Protein AF-A0A973DX55-F1 (afdb_monomer_lite)

Structure (mmCIF, N/CA/C/O backbone):
data_AF-A0A973DX55-F1
#
_entry.id   AF-A0A973DX55-F1
#
loop_
_atom_site.group_PDB
_atom_site.id
_atom_site.type_symbol
_atom_site.label_atom_id
_atom_site.label_alt_id
_atom_site.label_comp_id
_atom_site.label_asym_id
_atom_site.label_entity_id
_atom_site.label_seq_id
_atom_site.pdbx_PDB_ins_code
_atom_site.Cartn_x
_atom_site.Cartn_y
_atom_site.Cartn_z
_atom_site.occupancy
_atom_site.B_iso_or_equiv
_atom_site.auth_seq_id
_atom_site.auth_comp_id
_atom_site.auth_asym_id
_atom_site.auth_atom_id
_atom_site.pdbx_PDB_model_num
ATOM 1 N N . MET A 1 1 ? 63.164 -39.024 -24.853 1.00 42.34 1 MET A N 1
ATOM 2 C CA . MET A 1 1 ? 62.524 -37.814 -25.406 1.00 42.34 1 MET A CA 1
ATOM 3 C C . MET A 1 1 ? 61.512 -37.293 -24.393 1.00 42.34 1 MET A C 1
ATOM 5 O O . MET A 1 1 ? 60.558 -38.001 -24.117 1.00 42.34 1 MET A O 1
ATOM 9 N N . GLY A 1 2 ? 61.795 -36.122 -23.809 1.00 41.47 2 GLY A N 1
ATOM 10 C CA . GLY A 1 2 ? 60.843 -35.140 -23.257 1.00 41.47 2 GLY A CA 1
ATOM 11 C C . GLY A 1 2 ? 59.758 -35.567 -22.261 1.00 41.47 2 GLY A C 1
ATOM 12 O O . GLY A 1 2 ? 58.648 -35.889 -22.659 1.00 41.47 2 GLY A O 1
ATOM 13 N N . VAL A 1 3 ? 60.065 -35.415 -20.971 1.00 46.50 3 VAL A N 1
ATOM 14 C CA . VAL A 1 3 ? 59.137 -35.129 -19.853 1.00 46.50 3 VAL A CA 1
ATOM 15 C C . VAL A 1 3 ? 58.574 -33.690 -19.998 1.00 46.50 3 VAL A C 1
ATOM 17 O O . VAL A 1 3 ? 59.225 -32.868 -20.634 1.00 46.50 3 VAL A O 1
ATOM 20 N N . LEU A 1 4 ? 57.375 -33.305 -19.541 1.00 45.19 4 LEU A N 1
ATOM 21 C CA . LEU A 1 4 ? 57.056 -32.895 -18.161 1.00 45.19 4 LE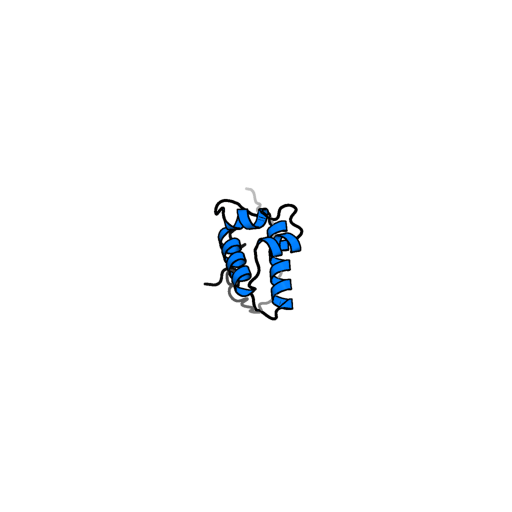U A CA 1
ATOM 22 C C . LEU A 1 4 ? 55.563 -32.487 -18.074 1.00 45.19 4 LEU A C 1
ATOM 24 O O . LEU A 1 4 ? 55.157 -31.517 -18.709 1.00 45.19 4 LEU A O 1
ATOM 28 N N . PHE A 1 5 ? 54.780 -33.149 -17.219 1.00 40.62 5 PHE A N 1
ATOM 29 C CA . PHE A 1 5 ? 53.662 -32.521 -16.504 1.00 40.62 5 PHE A CA 1
ATOM 30 C C . PHE A 1 5 ? 54.107 -32.410 -15.041 1.00 40.62 5 PHE A C 1
ATOM 32 O O . PHE A 1 5 ? 54.196 -33.413 -14.338 1.00 40.62 5 PHE A O 1
ATOM 39 N N . SER A 1 6 ? 54.436 -31.196 -14.607 1.00 45.34 6 SER A N 1
ATOM 40 C CA . SER A 1 6 ? 54.583 -30.830 -13.191 1.00 45.34 6 SER A CA 1
ATOM 41 C C . SER A 1 6 ? 53.290 -30.110 -12.782 1.00 45.34 6 SER A C 1
ATOM 43 O O . SER A 1 6 ? 52.737 -29.374 -13.590 1.00 45.34 6 SER A O 1
ATOM 45 N N . ALA A 1 7 ? 52.726 -30.256 -11.585 1.00 43.22 7 ALA A N 1
ATOM 46 C CA . ALA A 1 7 ? 53.323 -30.610 -10.302 1.00 43.22 7 ALA A CA 1
ATOM 47 C C . ALA A 1 7 ? 52.225 -31.231 -9.388 1.00 43.22 7 ALA A C 1
ATOM 49 O O . ALA A 1 7 ? 51.060 -30.857 -9.492 1.00 43.22 7 ALA A O 1
ATOM 50 N N . VAL A 1 8 ? 52.486 -32.330 -8.664 1.00 41.16 8 VAL A N 1
ATOM 51 C CA . VAL A 1 8 ? 53.070 -32.409 -7.296 1.00 41.16 8 VAL A CA 1
ATOM 52 C C . VAL A 1 8 ? 52.083 -31.895 -6.220 1.00 41.16 8 VAL A C 1
ATOM 54 O O . VAL A 1 8 ? 51.859 -30.704 -6.075 1.00 41.16 8 VAL A O 1
ATOM 57 N N . THR A 1 9 ? 51.172 -32.743 -5.731 1.00 50.66 9 THR A N 1
ATOM 58 C CA . THR A 1 9 ? 51.231 -33.677 -4.577 1.00 50.66 9 THR A CA 1
ATOM 59 C C . THR A 1 9 ? 51.063 -33.057 -3.183 1.00 50.66 9 THR A C 1
ATOM 61 O O . THR A 1 9 ? 51.944 -32.366 -2.694 1.00 50.66 9 THR A O 1
ATOM 64 N N . THR A 1 10 ? 50.012 -33.552 -2.514 1.00 42.72 10 THR A N 1
ATOM 65 C CA . THR A 1 10 ? 50.000 -34.123 -1.152 1.00 42.72 10 THR A CA 1
ATOM 66 C C . THR A 1 10 ? 50.121 -33.185 0.055 1.00 42.72 10 THR A C 1
ATOM 68 O O . THR A 1 10 ? 51.112 -32.495 0.240 1.00 42.72 10 THR A O 1
ATOM 71 N N . SER A 1 11 ? 49.174 -33.299 0.992 1.00 37.00 11 SER A N 1
ATOM 72 C CA . SER A 1 11 ? 49.468 -34.032 2.231 1.00 37.00 11 SER A CA 1
ATOM 73 C C . SER A 1 11 ? 48.201 -34.323 3.049 1.00 37.00 11 SER A C 1
ATOM 75 O O . SER A 1 11 ? 47.533 -33.429 3.553 1.00 37.00 11 SER A O 1
ATOM 77 N N . LYS A 1 12 ? 47.896 -35.624 3.128 1.00 46.72 12 LYS A N 1
ATOM 78 C CA . LYS A 1 12 ? 47.301 -36.400 4.232 1.00 46.72 12 LYS A CA 1
ATOM 79 C C . LYS A 1 12 ? 46.581 -35.663 5.380 1.00 46.72 12 LYS A C 1
ATOM 81 O O . LYS A 1 12 ? 47.222 -35.000 6.185 1.00 46.72 12 LYS A O 1
ATOM 86 N N . GLY A 1 13 ? 45.355 -36.124 5.665 1.00 36.31 13 GLY A N 1
ATOM 87 C CA . GLY A 1 13 ? 45.055 -36.584 7.030 1.00 36.31 13 GLY A CA 1
ATOM 88 C C . GLY A 1 13 ? 43.606 -36.509 7.530 1.00 36.31 13 GLY A C 1
ATOM 89 O O . GLY A 1 13 ? 43.248 -35.557 8.203 1.00 36.31 13 GLY A O 1
ATOM 90 N N . ARG A 1 14 ? 42.904 -37.643 7.371 1.00 39.50 14 ARG A N 1
ATOM 91 C CA . ARG A 1 14 ? 41.783 -38.210 8.162 1.00 39.50 14 ARG A CA 1
ATOM 92 C C . ARG A 1 14 ? 40.316 -37.879 7.797 1.00 39.50 14 ARG A C 1
ATOM 94 O O . ARG A 1 14 ? 39.973 -36.721 7.594 1.00 39.50 14 ARG A O 1
ATOM 101 N N . PRO A 1 15 ? 39.448 -38.920 7.756 1.00 50.47 15 PRO A N 1
ATOM 102 C CA . PRO A 1 15 ? 38.040 -38.817 7.401 1.00 50.47 15 PRO A CA 1
ATOM 103 C C . PRO A 1 15 ? 37.184 -38.564 8.647 1.00 50.47 15 PRO A C 1
ATOM 105 O O . PRO A 1 15 ? 37.313 -39.258 9.654 1.00 50.47 15 PRO A O 1
ATOM 108 N N . VAL A 1 16 ? 36.257 -37.620 8.558 1.00 45.09 16 VAL A N 1
ATOM 109 C CA . VAL A 1 16 ? 35.073 -37.609 9.418 1.00 45.09 16 VAL A CA 1
ATOM 110 C C . VAL A 1 16 ? 33.898 -37.273 8.526 1.00 45.09 16 VAL A C 1
ATOM 112 O O . VAL A 1 16 ? 33.853 -36.218 7.898 1.00 45.09 16 VAL A O 1
ATOM 115 N N . MET A 1 17 ? 32.996 -38.244 8.420 1.00 45.72 17 MET A N 1
ATOM 116 C CA . MET A 1 17 ? 31.680 -38.089 7.831 1.00 45.72 17 MET A CA 1
ATOM 117 C C . MET A 1 17 ? 31.012 -36.879 8.477 1.00 45.72 17 MET A C 1
ATOM 119 O O . MET A 1 17 ? 30.567 -36.956 9.614 1.00 45.72 17 MET A O 1
ATOM 123 N N . ASN A 1 18 ? 30.908 -35.787 7.735 1.00 38.75 18 ASN A N 1
ATOM 124 C CA . ASN A 1 18 ? 29.746 -34.934 7.852 1.00 38.75 18 ASN A CA 1
ATOM 125 C C . ASN A 1 18 ? 29.113 -34.921 6.472 1.00 38.75 18 ASN A C 1
ATOM 127 O O . ASN A 1 18 ? 29.462 -34.135 5.593 1.00 38.75 18 ASN A O 1
ATOM 131 N N . THR A 1 19 ? 28.205 -35.874 6.286 1.00 49.56 19 THR A N 1
ATOM 132 C CA . THR A 1 19 ? 27.101 -35.762 5.348 1.00 49.56 19 THR A CA 1
ATOM 133 C C . THR A 1 19 ? 26.416 -34.434 5.655 1.00 49.56 19 THR A C 1
ATOM 135 O O . THR A 1 19 ? 25.552 -34.366 6.523 1.00 49.56 19 THR A O 1
ATOM 138 N N . LEU A 1 20 ? 26.844 -33.349 5.011 1.00 47.94 20 LEU A N 1
ATOM 139 C CA . LEU A 1 20 ? 25.998 -32.175 4.889 1.00 47.94 20 LEU A CA 1
ATOM 140 C C . LEU A 1 20 ? 24.852 -32.634 3.986 1.00 47.94 20 LEU A C 1
ATOM 142 O O . LEU A 1 20 ? 25.100 -32.977 2.825 1.00 47.94 20 LEU A O 1
ATOM 146 N N . PRO A 1 21 ? 23.633 -32.780 4.532 1.00 43.47 21 PRO A N 1
ATOM 147 C CA . PRO A 1 21 ? 22.518 -33.261 3.752 1.00 43.47 21 PRO A CA 1
ATOM 148 C C . PRO A 1 21 ? 22.280 -32.230 2.662 1.00 43.47 21 PRO A C 1
ATOM 150 O O . PRO A 1 21 ? 22.215 -31.037 2.950 1.00 43.47 21 PRO A O 1
ATOM 153 N N . ASN A 1 22 ? 22.216 -32.724 1.426 1.00 43.16 22 ASN A N 1
ATOM 154 C CA . ASN A 1 22 ? 21.380 -32.207 0.356 1.00 43.16 22 ASN A CA 1
ATOM 155 C C . ASN A 1 22 ? 20.958 -30.755 0.604 1.00 43.16 22 ASN A C 1
ATOM 157 O O . ASN A 1 22 ? 19.947 -30.525 1.271 1.00 43.16 22 ASN A O 1
ATOM 161 N N . ALA A 1 23 ? 21.758 -29.795 0.126 1.00 41.25 23 ALA A N 1
ATOM 162 C CA . ALA A 1 23 ? 21.343 -28.404 0.071 1.00 41.25 23 ALA A CA 1
ATOM 163 C C . ALA A 1 23 ? 20.091 -28.363 -0.806 1.00 41.25 23 ALA A C 1
ATOM 165 O O . ALA A 1 23 ? 20.156 -28.304 -2.034 1.00 41.25 23 ALA A O 1
ATOM 166 N N . THR A 1 24 ? 18.946 -28.507 -0.142 1.00 49.78 24 THR A N 1
ATOM 167 C CA . THR A 1 24 ? 17.615 -28.208 -0.638 1.00 49.78 24 THR A CA 1
ATOM 168 C C . THR A 1 24 ? 17.765 -26.935 -1.454 1.00 49.78 24 THR A C 1
ATOM 170 O O . THR A 1 24 ? 18.383 -26.009 -0.928 1.00 49.78 24 THR A O 1
ATOM 173 N N . PRO A 1 25 ? 17.296 -26.869 -2.713 1.00 50.88 25 PRO A N 1
ATOM 174 C CA . PRO A 1 25 ? 17.366 -25.633 -3.473 1.00 50.88 25 PRO A CA 1
ATOM 175 C C . PRO A 1 25 ? 16.717 -24.558 -2.610 1.00 50.88 25 PRO A C 1
ATOM 177 O O . PRO A 1 25 ? 15.504 -24.591 -2.393 1.00 50.88 25 PRO A O 1
ATOM 180 N N . GLU A 1 26 ? 17.545 -23.688 -2.024 1.00 42.97 26 GLU A N 1
ATOM 181 C CA . GLU A 1 26 ? 17.079 -22.600 -1.191 1.00 42.97 26 GLU A CA 1
ATOM 182 C C . GLU A 1 26 ? 16.130 -21.825 -2.079 1.00 42.97 26 GLU A C 1
ATOM 184 O O . GLU A 1 26 ? 16.505 -21.296 -3.130 1.00 42.97 26 GLU A O 1
ATOM 189 N N . LYS A 1 27 ? 14.860 -21.923 -1.701 1.00 45.25 27 LYS A N 1
ATOM 190 C CA . LYS A 1 27 ? 13.704 -21.358 -2.363 1.00 45.25 27 LYS A CA 1
ATOM 191 C C . LYS A 1 27 ? 13.959 -19.857 -2.384 1.00 45.25 27 LYS A C 1
ATOM 193 O O . LYS A 1 27 ? 13.589 -19.174 -1.435 1.00 45.25 27 LYS A O 1
ATOM 198 N N . ARG A 1 28 ? 14.677 -19.372 -3.411 1.00 42.19 28 ARG A N 1
ATOM 199 C CA . ARG A 1 28 ? 14.884 -17.949 -3.695 1.00 42.19 28 ARG A CA 1
ATOM 200 C C . ARG A 1 28 ? 13.496 -17.361 -3.586 1.00 42.19 28 ARG A C 1
ATOM 202 O O . ARG A 1 28 ? 12.653 -17.706 -4.414 1.00 42.19 28 ARG A O 1
ATOM 209 N N . GLN A 1 29 ? 13.228 -16.622 -2.511 1.00 47.09 29 GLN A N 1
ATOM 210 C CA . GLN A 1 29 ? 11.921 -16.014 -2.326 1.00 47.09 29 GLN A CA 1
ATOM 211 C C . GLN A 1 29 ? 11.661 -15.238 -3.615 1.00 47.09 29 GLN A C 1
ATOM 213 O O . GLN A 1 29 ? 12.487 -14.389 -3.970 1.00 47.09 29 GLN A O 1
ATOM 218 N N . PRO A 1 30 ? 10.636 -15.616 -4.399 1.00 50.06 30 PRO A N 1
ATOM 219 C CA . PRO A 1 30 ? 10.389 -14.947 -5.655 1.00 50.06 30 PRO A CA 1
ATOM 220 C C . PRO A 1 30 ? 10.120 -13.496 -5.290 1.00 50.06 30 PRO A C 1
ATOM 222 O O . PRO A 1 30 ? 9.261 -13.215 -4.455 1.00 50.06 30 PRO A O 1
ATOM 225 N N . VAL A 1 31 ? 10.904 -12.579 -5.858 1.00 55.66 31 VAL A N 1
ATOM 226 C CA . VAL A 1 31 ? 10.538 -11.168 -5.813 1.00 55.66 31 VAL A CA 1
ATOM 227 C C . VAL A 1 31 ? 9.114 -11.125 -6.368 1.00 55.66 31 VAL A C 1
ATOM 229 O O . VAL A 1 31 ? 8.919 -11.596 -7.493 1.00 55.66 31 VAL A O 1
ATOM 232 N N . PRO A 1 32 ? 8.124 -10.679 -5.578 1.00 63.28 32 PRO A N 1
ATOM 233 C CA . PRO A 1 32 ? 6.729 -10.722 -5.982 1.00 63.28 32 PRO A CA 1
ATOM 234 C C . PRO A 1 32 ? 6.614 -9.983 -7.309 1.00 63.28 32 PRO A C 1
ATOM 236 O O . PRO A 1 32 ? 7.094 -8.851 -7.451 1.00 63.28 32 PRO A O 1
ATOM 239 N N . SER A 1 33 ? 6.010 -10.632 -8.301 1.00 76.25 33 SER A N 1
ATOM 240 C CA . SER A 1 33 ? 5.710 -9.957 -9.557 1.00 76.25 33 SER A CA 1
ATOM 241 C C . SER A 1 33 ? 4.858 -8.720 -9.259 1.00 76.25 33 SER A C 1
ATOM 243 O O . SER A 1 33 ? 4.104 -8.681 -8.282 1.00 76.25 33 SER A O 1
ATOM 245 N N . SER A 1 34 ? 4.937 -7.684 -10.096 1.00 77.19 34 SER A N 1
ATOM 246 C CA . SER A 1 34 ? 4.138 -6.470 -9.871 1.00 77.19 34 SER A CA 1
ATOM 247 C C . SER A 1 34 ? 2.637 -6.778 -9.758 1.00 77.19 34 SER A C 1
ATOM 249 O O . SER A 1 34 ? 1.932 -6.091 -9.027 1.00 77.19 34 SER A O 1
ATOM 251 N N . ALA A 1 35 ? 2.162 -7.842 -10.414 1.00 80.88 35 ALA A N 1
ATOM 252 C CA . ALA A 1 35 ? 0.795 -8.338 -10.300 1.00 80.88 35 ALA A CA 1
ATOM 253 C C . ALA A 1 35 ? 0.476 -8.914 -8.908 1.00 80.88 35 ALA A C 1
ATOM 255 O O . ALA A 1 35 ? -0.543 -8.549 -8.321 1.00 80.88 35 ALA A O 1
ATOM 256 N N . GLU A 1 36 ? 1.349 -9.756 -8.351 1.00 82.81 36 GLU A N 1
ATOM 257 C CA . GLU A 1 36 ? 1.194 -10.291 -6.989 1.00 82.81 36 GLU A CA 1
ATOM 258 C C . GLU A 1 36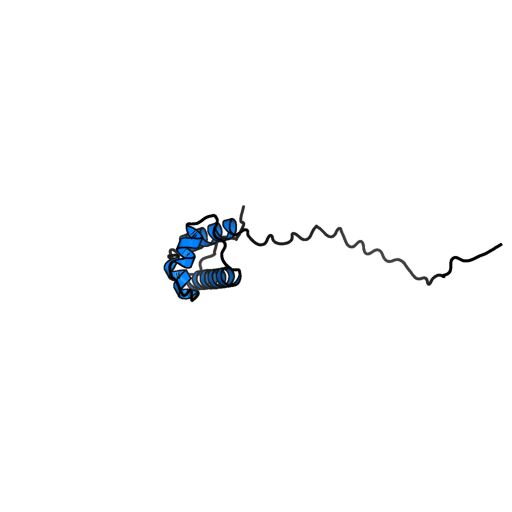 ? 1.256 -9.178 -5.946 1.00 82.81 36 GLU A C 1
ATOM 260 O O . GLU A 1 36 ? 0.442 -9.148 -5.024 1.00 82.81 36 GLU A O 1
ATOM 265 N N . PHE A 1 37 ? 2.159 -8.213 -6.132 1.00 84.62 37 PHE A N 1
ATOM 266 C CA . PHE A 1 37 ? 2.231 -7.043 -5.266 1.00 84.62 37 PHE A CA 1
ATOM 267 C C . PHE A 1 37 ? 0.931 -6.227 -5.314 1.00 84.62 37 PHE A C 1
ATOM 269 O O . PHE A 1 37 ? 0.393 -5.870 -4.270 1.00 84.62 37 PHE A O 1
ATOM 276 N N . ARG A 1 38 ? 0.357 -5.982 -6.502 1.00 85.88 38 ARG A N 1
ATOM 277 C CA . ARG A 1 38 ? -0.955 -5.313 -6.625 1.00 85.88 38 ARG A CA 1
ATOM 278 C C . ARG A 1 38 ? -2.067 -6.074 -5.927 1.00 85.88 38 ARG A C 1
ATOM 280 O O . ARG A 1 38 ? -2.886 -5.451 -5.251 1.00 85.88 38 ARG A O 1
ATOM 287 N N . ALA A 1 39 ? -2.123 -7.389 -6.121 1.00 87.25 39 ALA A N 1
ATOM 288 C CA . ALA A 1 39 ? -3.125 -8.235 -5.486 1.00 87.25 39 ALA A CA 1
ATOM 289 C C . ALA A 1 39 ? -3.004 -8.157 -3.959 1.00 87.25 39 ALA A C 1
ATOM 291 O O . ALA A 1 39 ? -4.000 -7.922 -3.276 1.00 87.25 39 ALA A O 1
ATOM 292 N N . TRP A 1 40 ? -1.778 -8.236 -3.440 1.00 89.50 40 TRP A N 1
ATOM 293 C CA . TRP A 1 40 ? -1.495 -8.084 -2.018 1.00 89.50 40 TRP A CA 1
ATOM 294 C C . TRP A 1 40 ? -1.879 -6.702 -1.480 1.00 89.50 40 TRP A C 1
ATOM 296 O O . TRP A 1 40 ? -2.512 -6.615 -0.428 1.00 89.50 40 TRP A O 1
ATOM 306 N N . VAL A 1 41 ? -1.567 -5.621 -2.204 1.00 89.25 41 VAL A N 1
ATOM 307 C CA . VAL A 1 41 ? -1.979 -4.265 -1.812 1.00 89.25 41 VAL A CA 1
ATOM 308 C C . VAL A 1 41 ? -3.504 -4.166 -1.774 1.00 89.25 41 VAL A C 1
ATOM 310 O O . VAL A 1 41 ? -4.041 -3.681 -0.786 1.00 89.25 41 VAL A O 1
ATOM 313 N N . ARG A 1 42 ? -4.221 -4.655 -2.796 1.00 88.56 42 ARG A N 1
ATOM 314 C CA . ARG A 1 42 ? -5.698 -4.655 -2.816 1.00 88.56 42 ARG A CA 1
ATOM 315 C C . ARG A 1 42 ? -6.283 -5.412 -1.624 1.00 88.56 42 ARG A C 1
ATOM 317 O O . ARG A 1 42 ? -7.138 -4.864 -0.940 1.00 88.56 42 ARG A O 1
ATOM 324 N N . ALA A 1 43 ? -5.792 -6.620 -1.352 1.00 89.12 43 ALA A N 1
ATOM 325 C CA . ALA A 1 43 ? -6.251 -7.423 -0.221 1.00 89.12 43 ALA A CA 1
ATOM 326 C C . ALA A 1 43 ? -5.935 -6.754 1.128 1.00 89.12 43 ALA A C 1
ATOM 328 O O . ALA A 1 43 ? -6.757 -6.761 2.035 1.00 89.12 43 ALA A O 1
ATOM 329 N N . SER A 1 44 ? -4.774 -6.110 1.249 1.00 89.62 44 SER A N 1
ATOM 330 C CA . SER A 1 44 ? -4.395 -5.362 2.451 1.00 89.62 44 SER A CA 1
ATOM 331 C C . SER A 1 44 ? -5.283 -4.136 2.678 1.00 89.62 44 SER A C 1
ATOM 333 O O . SER A 1 44 ? -5.659 -3.854 3.810 1.00 89.62 44 SER A O 1
ATOM 335 N N . LEU A 1 45 ? -5.638 -3.410 1.613 1.00 89.38 45 LEU A N 1
ATOM 336 C CA . LEU A 1 45 ? -6.562 -2.274 1.686 1.00 89.38 45 LEU A CA 1
ATOM 337 C C . LEU A 1 45 ? -7.961 -2.710 2.140 1.00 89.38 45 LEU A C 1
ATOM 339 O O . LEU A 1 45 ? -8.561 -2.024 2.963 1.00 89.38 45 LEU A O 1
ATOM 343 N N . ASP A 1 46 ? -8.440 -3.847 1.631 1.00 89.50 46 ASP A N 1
ATOM 344 C CA . ASP A 1 46 ? -9.728 -4.444 2.001 1.00 89.50 46 ASP A CA 1
ATOM 345 C C . ASP A 1 46 ? -9.752 -4.858 3.482 1.00 89.50 46 ASP A C 1
ATOM 347 O O . ASP A 1 46 ? -10.609 -4.410 4.239 1.00 89.50 46 ASP A O 1
ATOM 351 N N . VAL A 1 47 ? -8.726 -5.594 3.925 1.00 88.50 47 VAL A N 1
ATOM 352 C CA . VAL A 1 47 ? -8.564 -6.052 5.316 1.00 88.50 47 VAL A CA 1
ATOM 353 C C . VAL A 1 47 ? -8.471 -4.890 6.311 1.00 88.50 47 VAL A C 1
ATOM 355 O O . VAL A 1 47 ? -9.021 -4.970 7.406 1.00 88.50 47 VAL A O 1
ATOM 358 N N . LEU A 1 48 ? -7.781 -3.809 5.944 1.00 86.75 48 LEU A N 1
ATOM 359 C CA . LEU A 1 48 ? -7.643 -2.618 6.789 1.00 86.75 48 LEU A CA 1
ATOM 360 C C . LEU A 1 48 ? -8.827 -1.646 6.670 1.00 86.75 48 LEU A C 1
ATOM 362 O O . LEU A 1 48 ? -8.876 -0.662 7.408 1.00 86.75 48 LEU A O 1
ATOM 366 N N . GLY A 1 49 ? -9.736 -1.851 5.711 1.00 87.38 49 GLY A N 1
ATOM 367 C CA . GLY A 1 49 ? -10.822 -0.915 5.411 1.00 87.38 49 GLY A CA 1
ATOM 368 C C . GLY A 1 49 ? -10.342 0.485 4.998 1.00 87.38 49 GLY A C 1
ATOM 369 O O . GLY A 1 49 ? -11.053 1.471 5.197 1.00 87.38 49 GLY A O 1
ATOM 370 N N . VAL A 1 50 ? -9.127 0.606 4.449 1.00 86.31 50 VAL A N 1
ATOM 371 C CA . VAL A 1 50 ? -8.512 1.892 4.068 1.00 86.31 50 VAL A CA 1
ATOM 372 C C . VAL A 1 50 ? -8.449 2.058 2.555 1.00 86.31 50 VAL A C 1
ATOM 374 O O . VAL A 1 50 ? -8.351 1.108 1.788 1.00 86.31 50 VAL A O 1
ATOM 377 N N . THR A 1 51 ? -8.467 3.307 2.093 1.00 87.56 51 THR A N 1
ATOM 378 C CA . THR A 1 51 ? -8.388 3.603 0.657 1.00 87.56 51 THR A CA 1
ATOM 379 C C . THR A 1 51 ? -6.943 3.696 0.173 1.00 87.56 51 THR A C 1
ATOM 381 O O . THR A 1 51 ? -6.055 4.165 0.889 1.00 87.56 51 THR A O 1
ATOM 384 N N . ALA A 1 52 ? -6.704 3.353 -1.096 1.00 85.69 52 ALA A N 1
ATOM 385 C CA . ALA A 1 52 ? -5.400 3.534 -1.737 1.00 85.69 52 ALA A CA 1
ATOM 386 C C . ALA A 1 52 ? -4.889 4.985 -1.616 1.00 85.69 52 ALA A C 1
ATOM 388 O O . ALA A 1 52 ? -3.719 5.220 -1.333 1.00 85.69 52 ALA A O 1
ATOM 389 N N . SER A 1 53 ? -5.773 5.979 -1.737 1.00 84.19 53 SER A N 1
ATOM 390 C CA . SER A 1 53 ? -5.427 7.397 -1.568 1.00 84.19 53 SER A CA 1
ATOM 391 C C . SER A 1 53 ? -4.926 7.741 -0.161 1.00 84.19 53 SER A C 1
ATOM 393 O O . SER A 1 53 ? -4.118 8.663 -0.008 1.00 84.19 53 SER A O 1
ATOM 395 N N . HIS A 1 54 ? -5.408 7.038 0.870 1.00 85.12 54 HIS A N 1
ATOM 396 C CA . HIS A 1 54 ? -4.936 7.199 2.244 1.00 85.12 54 HIS A CA 1
ATOM 397 C C . HIS A 1 54 ? -3.507 6.662 2.392 1.00 85.12 54 HIS A C 1
ATOM 399 O O . HIS A 1 54 ? -2.625 7.391 2.850 1.00 85.12 54 HIS A O 1
ATOM 405 N N . ILE A 1 55 ? -3.259 5.440 1.911 1.00 86.62 55 ILE A N 1
ATOM 406 C CA . ILE A 1 55 ? -1.928 4.815 1.931 1.00 86.62 55 ILE A CA 1
ATOM 407 C C . ILE A 1 55 ? -0.924 5.614 1.098 1.00 86.62 55 ILE A C 1
ATOM 409 O O . ILE A 1 55 ? 0.168 5.900 1.575 1.00 86.62 55 ILE A O 1
ATOM 413 N N . ALA A 1 56 ? -1.306 6.069 -0.098 1.00 85.31 56 ALA A N 1
ATOM 414 C CA . ALA A 1 56 ? -0.446 6.894 -0.945 1.00 85.31 56 ALA A CA 1
ATOM 415 C C . ALA A 1 56 ? -0.040 8.207 -0.253 1.00 85.31 56 ALA A C 1
ATOM 417 O O . ALA A 1 56 ? 1.104 8.645 -0.343 1.00 85.31 56 ALA A O 1
ATOM 418 N N . ARG A 1 57 ? -0.960 8.834 0.489 1.00 84.88 57 ARG A N 1
ATOM 419 C CA . ARG A 1 57 ? -0.649 10.047 1.256 1.00 84.88 57 ARG A CA 1
ATOM 420 C C . ARG A 1 57 ? 0.322 9.760 2.403 1.00 84.88 57 ARG A C 1
ATOM 422 O O . ARG A 1 57 ? 1.263 10.522 2.595 1.00 84.88 57 ARG A O 1
ATOM 429 N N . ARG A 1 58 ? 0.090 8.680 3.154 1.00 84.12 58 ARG A N 1
ATOM 430 C CA . ARG A 1 58 ? 0.944 8.238 4.272 1.00 84.12 58 ARG A CA 1
ATOM 431 C C . ARG A 1 58 ? 2.349 7.853 3.812 1.00 84.12 58 ARG A C 1
ATOM 433 O O . ARG A 1 58 ? 3.311 8.193 4.483 1.00 84.12 58 ARG A O 1
ATOM 440 N N . ALA A 1 59 ? 2.455 7.202 2.658 1.00 81.38 59 ALA A N 1
ATOM 441 C CA . ALA A 1 59 ? 3.722 6.810 2.051 1.00 81.38 59 ALA A CA 1
ATOM 442 C C . ALA A 1 59 ? 4.440 7.975 1.337 1.00 81.38 59 ALA A C 1
ATOM 444 O O . ALA A 1 59 ? 5.449 7.765 0.678 1.00 81.38 59 ALA A O 1
ATOM 445 N N . GLY A 1 60 ? 3.935 9.211 1.445 1.00 80.31 60 GLY A N 1
ATOM 446 C CA . GLY A 1 60 ? 4.626 10.397 0.932 1.00 80.31 60 GLY A CA 1
ATOM 447 C C . GLY A 1 60 ? 4.606 10.539 -0.591 1.00 80.31 60 GLY A C 1
ATOM 448 O O . GLY A 1 60 ? 5.392 11.308 -1.148 1.00 80.31 60 GLY A O 1
ATOM 449 N N . PHE A 1 61 ? 3.708 9.841 -1.293 1.00 78.06 61 PHE A N 1
ATOM 450 C CA . PHE A 1 61 ? 3.598 9.983 -2.741 1.00 78.06 61 PHE A CA 1
ATOM 451 C C . PHE A 1 61 ? 3.163 11.401 -3.116 1.00 78.06 61 PHE A C 1
ATOM 453 O O . PHE A 1 61 ? 2.125 11.891 -2.668 1.00 78.06 61 PHE A O 1
ATOM 460 N N . LYS A 1 62 ? 3.923 12.036 -4.021 1.00 68.75 62 LYS A N 1
ATOM 461 C CA . LYS A 1 62 ? 3.596 13.366 -4.568 1.00 68.75 62 LYS A CA 1
ATOM 462 C C . LYS A 1 62 ? 2.245 13.403 -5.284 1.00 68.75 62 LYS A C 1
ATOM 464 O O . LYS A 1 62 ? 1.596 14.441 -5.295 1.00 68.75 62 LYS A O 1
ATOM 469 N N . SER A 1 63 ? 1.821 12.280 -5.866 1.00 72.12 63 SER A N 1
ATOM 470 C CA . SER A 1 63 ? 0.501 12.145 -6.475 1.00 72.12 63 SER A CA 1
ATOM 471 C C . SER A 1 63 ? -0.302 11.054 -5.777 1.00 72.12 63 SER A C 1
ATOM 473 O O . SER A 1 63 ? 0.122 9.900 -5.694 1.00 72.12 63 SER A O 1
ATOM 475 N N . ARG A 1 64 ? -1.498 11.428 -5.303 1.00 67.81 64 ARG A N 1
ATOM 476 C CA . ARG A 1 64 ? -2.483 10.498 -4.722 1.00 67.81 64 ARG A CA 1
ATOM 477 C C . ARG A 1 64 ? -2.952 9.459 -5.737 1.00 67.81 64 ARG A C 1
ATOM 479 O O . ARG A 1 64 ? -3.381 8.378 -5.348 1.00 67.81 64 ARG A O 1
ATOM 486 N N . GLU A 1 65 ? -2.847 9.781 -7.020 1.00 77.50 65 GLU A N 1
ATOM 487 C CA . GLU A 1 65 ? -3.277 8.909 -8.103 1.00 77.50 65 GLU A CA 1
ATOM 488 C C . GLU A 1 65 ? -2.239 7.842 -8.439 1.00 77.50 65 GLU A C 1
ATOM 490 O O . GLU A 1 65 ? -2.615 6.831 -9.009 1.00 77.50 65 GLU A O 1
ATOM 495 N N . THR A 1 66 ? -0.968 7.981 -8.042 1.00 79.44 66 THR A N 1
ATOM 496 C CA . THR A 1 66 ? 0.077 7.000 -8.391 1.00 79.44 66 THR A CA 1
ATOM 497 C C . THR A 1 66 ? -0.293 5.584 -7.957 1.00 79.44 66 THR A C 1
ATOM 499 O O . THR A 1 66 ? -0.177 4.650 -8.749 1.00 79.44 66 THR A O 1
ATOM 502 N N . LEU A 1 67 ? -0.777 5.420 -6.721 1.00 81.31 67 LEU A N 1
ATOM 503 C CA . LEU A 1 67 ? -1.187 4.109 -6.224 1.00 81.31 67 LEU A CA 1
ATOM 504 C C . LEU A 1 67 ? -2.479 3.631 -6.895 1.00 81.31 67 LEU A C 1
ATOM 506 O O . LEU A 1 67 ? -2.585 2.462 -7.235 1.00 81.31 67 LEU A O 1
ATOM 510 N N . LEU A 1 68 ? -3.443 4.521 -7.136 1.00 83.06 68 LEU A N 1
ATOM 511 C CA . LEU A 1 68 ? -4.689 4.173 -7.829 1.00 83.06 68 LEU A CA 1
ATOM 512 C C . LEU A 1 68 ? -4.445 3.733 -9.275 1.00 83.06 68 LEU A C 1
ATOM 514 O O . LEU A 1 68 ? -5.031 2.753 -9.720 1.00 83.06 68 LEU A O 1
ATOM 518 N N . VAL A 1 69 ? -3.572 4.438 -9.989 1.00 84.25 69 VAL A N 1
ATOM 519 C CA . VAL A 1 69 ? -3.161 4.127 -11.357 1.00 84.25 69 VAL A CA 1
ATOM 520 C C . VAL A 1 69 ? -2.397 2.810 -11.374 1.00 84.25 69 VAL A C 1
ATOM 522 O O . VAL A 1 69 ? -2.731 1.947 -12.172 1.00 84.25 69 VAL A O 1
ATOM 525 N N . PHE A 1 70 ? -1.462 2.589 -10.444 1.00 84.12 70 PHE A N 1
ATOM 526 C CA . PHE A 1 70 ? -0.799 1.290 -10.294 1.00 84.12 70 PHE A CA 1
ATOM 527 C C . PHE A 1 70 ? -1.802 0.160 -10.041 1.00 84.12 70 PHE A C 1
ATOM 529 O O . PHE A 1 70 ? -1.713 -0.899 -10.650 1.00 84.12 70 PHE A O 1
ATOM 536 N N . LEU A 1 71 ? -2.791 0.392 -9.178 1.00 84.69 71 LEU A N 1
ATOM 537 C CA . LEU A 1 71 ? -3.835 -0.582 -8.895 1.00 84.69 71 LEU A CA 1
ATOM 538 C C . LEU A 1 71 ? -4.849 -0.739 -10.030 1.00 84.69 71 LEU A C 1
ATOM 540 O O . LEU A 1 71 ? -5.588 -1.710 -9.990 1.00 84.69 71 LEU A O 1
ATOM 544 N N . ARG A 1 72 ? -4.947 0.170 -11.003 1.00 84.88 72 ARG A N 1
ATOM 545 C CA . ARG A 1 72 ? -5.862 0.049 -12.155 1.00 84.88 72 ARG A CA 1
ATOM 546 C C . ARG A 1 72 ? -5.173 -0.500 -13.399 1.00 84.88 72 ARG A C 1
ATOM 548 O O . ARG A 1 72 ? -5.787 -1.256 -14.140 1.00 84.88 72 ARG A O 1
ATOM 555 N N . GLU A 1 73 ? -3.929 -0.107 -13.641 1.00 83.12 73 GLU A N 1
ATOM 556 C CA . GLU A 1 73 ? -3.180 -0.446 -14.846 1.00 83.12 73 GLU A CA 1
ATOM 557 C C . GLU A 1 73 ? -2.313 -1.685 -14.619 1.00 83.12 73 GLU A C 1
ATOM 559 O O . GLU A 1 73 ? -1.222 -1.623 -14.047 1.00 83.12 73 GLU A O 1
ATOM 564 N N . ASP A 1 74 ? -2.767 -2.828 -15.136 1.00 71.50 74 ASP A N 1
ATOM 565 C CA . ASP A 1 74 ? -2.077 -4.103 -14.935 1.00 71.50 74 ASP A CA 1
ATOM 566 C C . ASP A 1 74 ? -0.686 -4.205 -15.598 1.00 71.50 74 ASP A C 1
ATOM 568 O O . ASP A 1 74 ? 0.129 -5.058 -15.240 1.00 71.50 74 ASP A O 1
ATOM 572 N N . HIS A 1 75 ? -0.356 -3.301 -16.512 1.00 70.56 75 HIS A N 1
ATOM 573 C CA . HIS A 1 75 ? 0.945 -3.245 -17.180 1.00 70.56 75 HIS A CA 1
ATOM 574 C C . HIS A 1 75 ? 1.912 -2.250 -16.523 1.00 70.56 75 HIS A C 1
ATOM 576 O O . HIS A 1 75 ? 3.101 -2.237 -16.847 1.00 70.56 75 HIS A O 1
ATOM 582 N N . ARG A 1 76 ? 1.435 -1.417 -15.591 1.00 71.94 76 ARG A N 1
ATOM 583 C CA . ARG A 1 76 ? 2.278 -0.427 -14.927 1.00 71.94 76 ARG A CA 1
ATOM 584 C C . ARG A 1 76 ? 3.014 -1.071 -13.765 1.00 71.94 76 ARG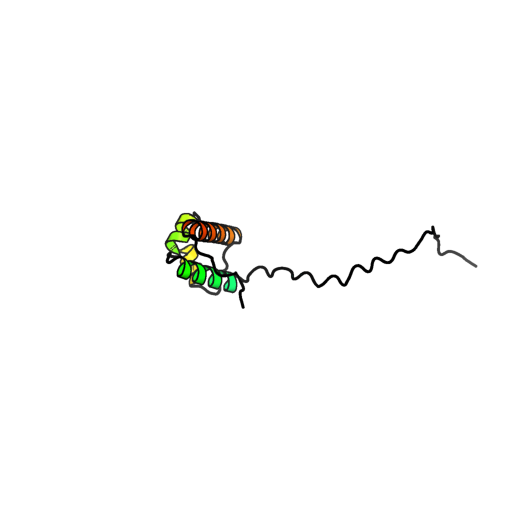 A C 1
ATOM 586 O O . ARG A 1 76 ? 2.408 -1.559 -12.812 1.00 71.94 76 ARG A O 1
ATOM 593 N N . GLY A 1 77 ? 4.338 -1.050 -13.846 1.00 71.62 77 GLY A N 1
ATOM 594 C CA . GLY A 1 77 ? 5.192 -1.333 -12.704 1.00 71.62 77 GLY A CA 1
ATOM 595 C C . GLY A 1 77 ? 5.156 -0.187 -11.696 1.00 71.62 77 GLY A C 1
ATOM 596 O O . GLY A 1 77 ? 4.842 0.960 -12.025 1.00 71.62 77 GLY A O 1
ATOM 597 N N . ILE A 1 78 ? 5.524 -0.498 -10.460 1.00 76.19 78 ILE A N 1
ATOM 598 C CA . ILE A 1 78 ? 5.836 0.492 -9.436 1.00 76.19 78 ILE A CA 1
ATOM 599 C C . ILE A 1 78 ? 7.321 0.368 -9.106 1.00 76.19 78 ILE A C 1
ATOM 601 O O . ILE A 1 78 ? 7.860 -0.737 -9.059 1.00 76.19 78 ILE A O 1
ATOM 605 N N . GLY A 1 79 ? 8.002 1.499 -8.923 1.00 77.81 79 GLY A N 1
ATOM 606 C CA . GLY A 1 79 ? 9.398 1.483 -8.491 1.00 77.81 79 GLY A CA 1
ATOM 607 C C . GLY A 1 79 ? 9.547 0.751 -7.155 1.00 77.81 79 GLY A C 1
ATOM 608 O O . GLY A 1 79 ? 8.666 0.843 -6.300 1.00 77.81 79 GLY A O 1
ATOM 609 N N . LEU A 1 80 ? 10.664 0.048 -6.959 1.00 73.75 80 LEU A N 1
ATOM 610 C CA . LEU A 1 80 ? 10.908 -0.739 -5.744 1.00 73.75 80 LEU A CA 1
ATOM 611 C C . LEU A 1 80 ? 10.861 0.110 -4.466 1.00 73.75 80 LEU A C 1
ATOM 613 O O . LEU A 1 80 ? 10.304 -0.339 -3.471 1.00 73.75 80 LEU A O 1
ATOM 617 N N . SER A 1 81 ? 11.367 1.348 -4.503 1.00 79.19 81 SER A N 1
ATOM 618 C CA . SER A 1 81 ? 11.279 2.287 -3.373 1.00 79.19 81 SER A CA 1
ATOM 619 C C . SER A 1 81 ? 9.825 2.571 -2.995 1.00 79.19 81 SER A C 1
ATOM 621 O O . SER A 1 81 ? 9.424 2.378 -1.858 1.00 79.19 81 SER A O 1
ATOM 623 N N . ASN A 1 82 ? 8.999 2.888 -3.991 1.00 82.31 82 ASN A N 1
ATOM 624 C CA . ASN A 1 82 ? 7.575 3.132 -3.800 1.00 82.31 82 ASN A CA 1
ATOM 625 C C . ASN A 1 82 ? 6.849 1.885 -3.257 1.00 82.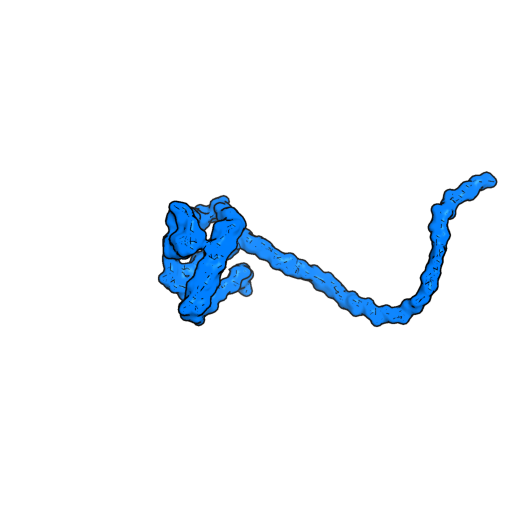31 82 ASN A C 1
ATOM 627 O O . ASN A 1 82 ? 5.997 1.998 -2.381 1.00 82.31 82 ASN A O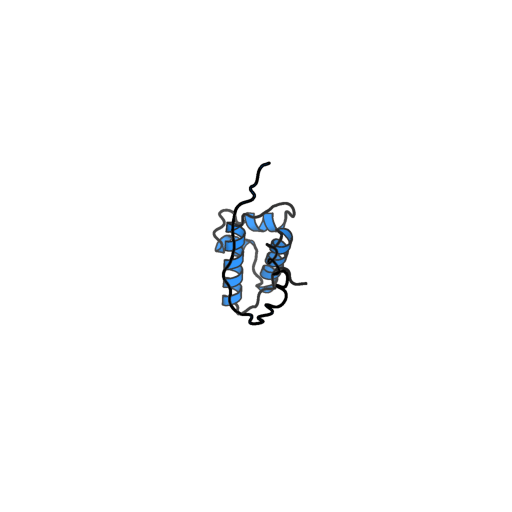 1
ATOM 631 N N . ALA A 1 83 ? 7.177 0.690 -3.763 1.00 82.94 83 ALA A N 1
ATOM 632 C CA . ALA A 1 83 ? 6.619 -0.568 -3.262 1.00 82.94 83 ALA A CA 1
ATOM 633 C C . ALA A 1 83 ? 7.005 -0.826 -1.799 1.00 82.94 83 ALA A C 1
ATOM 635 O O . ALA A 1 83 ? 6.163 -1.245 -1.000 1.00 82.94 83 ALA A O 1
ATOM 636 N N . HIS A 1 84 ? 8.257 -0.541 -1.440 1.00 84.56 84 HIS A N 1
ATOM 637 C CA . HIS A 1 84 ? 8.744 -0.636 -0.071 1.00 84.56 84 HIS A CA 1
ATOM 638 C C . HIS A 1 84 ? 7.988 0.322 0.857 1.00 84.56 84 HIS A C 1
ATOM 640 O O . HIS A 1 84 ? 7.445 -0.122 1.867 1.00 84.56 84 HIS A O 1
ATOM 646 N N . ASP A 1 85 ? 7.849 1.593 0.473 1.00 87.81 85 ASP A N 1
ATOM 647 C CA . ASP A 1 85 ? 7.145 2.602 1.273 1.00 87.81 85 ASP A CA 1
ATOM 648 C C . ASP A 1 85 ? 5.673 2.227 1.501 1.00 87.81 85 ASP A C 1
ATOM 650 O O . ASP A 1 85 ? 5.175 2.287 2.627 1.00 87.81 85 ASP A O 1
ATOM 654 N N . ILE A 1 86 ? 4.981 1.758 0.455 1.00 87.56 86 ILE A N 1
ATOM 655 C CA . ILE A 1 86 ? 3.600 1.253 0.563 1.00 87.56 86 ILE A CA 1
ATOM 656 C C . ILE A 1 86 ? 3.530 0.082 1.541 1.00 87.56 86 ILE A C 1
ATOM 658 O O . ILE A 1 86 ? 2.642 0.048 2.392 1.00 87.56 86 ILE A O 1
ATOM 662 N N . SER A 1 87 ? 4.460 -0.867 1.427 1.00 87.69 87 SER A N 1
ATOM 663 C CA . SER A 1 87 ? 4.479 -2.063 2.272 1.00 87.69 87 SER A CA 1
ATOM 664 C C . SER A 1 87 ? 4.682 -1.704 3.742 1.00 87.69 87 SER A C 1
ATOM 666 O O . SER A 1 87 ? 3.942 -2.182 4.602 1.00 87.69 87 SER A O 1
ATOM 668 N N . CYS A 1 88 ? 5.628 -0.806 4.028 1.00 90.00 88 CYS A N 1
ATOM 669 C CA . CYS A 1 88 ? 5.894 -0.298 5.371 1.00 90.00 88 CYS A CA 1
ATOM 670 C C . CYS A 1 88 ? 4.669 0.402 5.970 1.00 90.00 88 CYS A C 1
ATOM 672 O O . CYS A 1 88 ? 4.316 0.147 7.122 1.00 90.00 88 CYS A O 1
ATOM 674 N N . VAL A 1 89 ? 3.982 1.242 5.190 1.00 90.44 89 VAL A N 1
ATOM 675 C CA . VAL A 1 89 ? 2.765 1.923 5.651 1.00 90.44 89 VAL A CA 1
ATOM 676 C C . VAL A 1 89 ? 1.635 0.934 5.912 1.00 90.44 89 VAL A C 1
ATOM 678 O O . VAL A 1 89 ? 1.002 1.023 6.960 1.00 90.44 89 VAL A O 1
ATOM 681 N N . LEU A 1 90 ? 1.398 -0.028 5.017 1.00 89.25 90 LEU A N 1
ATOM 682 C CA . LEU A 1 90 ? 0.382 -1.062 5.229 1.00 89.25 90 LEU A CA 1
ATOM 683 C C . LEU A 1 90 ? 0.669 -1.866 6.500 1.00 89.25 90 LEU A C 1
ATOM 685 O O . LEU A 1 90 ? -0.228 -2.047 7.320 1.00 89.25 90 LEU A O 1
ATOM 689 N N . HIS A 1 91 ? 1.917 -2.293 6.711 1.00 88.62 91 HIS A N 1
ATOM 690 C CA . HIS A 1 91 ? 2.322 -3.004 7.927 1.00 88.62 91 HIS A CA 1
ATOM 691 C C . HIS A 1 91 ? 2.148 -2.138 9.181 1.00 88.62 91 HIS A C 1
ATOM 693 O O . HIS A 1 91 ? 1.731 -2.638 10.226 1.00 88.62 91 HIS A O 1
ATOM 699 N N . SER A 1 92 ? 2.436 -0.838 9.088 1.00 89.94 92 SER A N 1
ATOM 700 C CA . SER A 1 92 ? 2.215 0.101 10.188 1.00 89.94 92 SER A CA 1
ATOM 701 C C . SER A 1 92 ? 0.730 0.272 10.514 1.00 89.94 92 SER A C 1
ATOM 703 O O . SER A 1 92 ? 0.374 0.295 11.690 1.00 89.94 92 SER A O 1
ATOM 705 N N . GLU A 1 93 ? -0.136 0.398 9.509 1.00 88.25 93 GLU A N 1
ATOM 706 C CA . GLU A 1 93 ? -1.589 0.489 9.698 1.00 88.25 93 GLU A CA 1
ATOM 707 C C . GLU A 1 93 ? -2.151 -0.808 10.288 1.00 88.25 93 GLU A C 1
ATOM 709 O O . GLU A 1 93 ? -2.898 -0.771 11.262 1.00 88.25 93 GLU A O 1
ATOM 714 N N . ALA A 1 94 ? -1.708 -1.958 9.787 1.00 89.19 94 ALA A N 1
ATOM 715 C C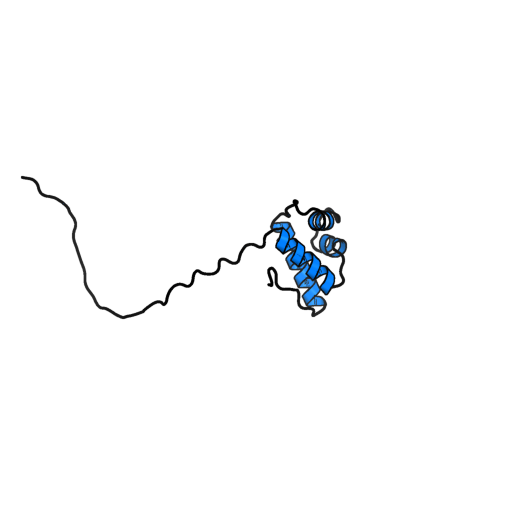A . ALA A 1 94 ? -2.074 -3.262 10.325 1.00 89.19 94 ALA A CA 1
ATOM 716 C C . ALA A 1 94 ? -1.673 -3.427 11.791 1.00 89.19 94 ALA A C 1
ATOM 718 O O . ALA A 1 94 ? -2.484 -3.845 12.616 1.00 89.19 94 ALA A O 1
ATOM 719 N N . LYS A 1 95 ? -0.453 -3.008 12.147 1.00 89.06 95 LYS A N 1
ATOM 720 C CA . LYS A 1 95 ? 0.006 -2.991 13.539 1.00 89.06 95 LYS A CA 1
ATOM 721 C C . LYS A 1 95 ? -0.843 -2.060 14.407 1.00 89.06 95 LYS A C 1
ATOM 723 O O . LYS A 1 95 ? -1.205 -2.447 15.513 1.00 89.06 95 LYS A O 1
ATOM 728 N N . ASN A 1 96 ? -1.171 -0.865 13.917 1.00 88.75 96 ASN A N 1
ATOM 729 C CA . ASN A 1 96 ? -2.000 0.098 14.648 1.00 88.75 96 ASN A CA 1
ATOM 730 C C . ASN A 1 96 ? -3.423 -0.419 14.886 1.00 88.75 96 ASN A C 1
ATOM 732 O O . ASN A 1 96 ? -4.000 -0.146 15.934 1.00 88.75 96 ASN A O 1
ATOM 736 N N . GLN A 1 97 ? -3.976 -1.170 13.934 1.00 86.25 97 GLN A N 1
ATOM 737 C CA . GLN A 1 97 ? -5.313 -1.756 14.033 1.00 86.25 97 GLN A CA 1
ATOM 738 C C . GLN A 1 97 ? -5.319 -3.149 14.692 1.00 86.25 97 GLN A C 1
ATOM 740 O O . GLN A 1 97 ? -6.385 -3.727 14.874 1.00 86.25 97 GLN A O 1
ATOM 745 N N . ALA A 1 98 ? -4.149 -3.694 15.052 1.00 87.31 98 ALA A N 1
ATOM 746 C CA . ALA A 1 98 ? -3.971 -5.078 15.505 1.00 87.31 98 ALA A CA 1
ATOM 747 C C . ALA A 1 98 ? -4.548 -6.130 14.529 1.00 87.31 98 ALA A C 1
ATOM 749 O O . ALA A 1 98 ? -4.990 -7.205 14.935 1.00 87.31 98 ALA A O 1
ATOM 750 N N . VAL A 1 99 ? -4.515 -5.826 13.229 1.00 86.75 99 VAL A N 1
ATOM 751 C CA . VAL A 1 99 ? -4.982 -6.699 12.146 1.00 86.75 99 VAL A CA 1
ATOM 752 C C . VAL A 1 99 ? -3.784 -7.370 11.479 1.00 86.75 99 VAL A C 1
ATOM 754 O O . VAL A 1 99 ? -2.709 -6.784 11.352 1.00 86.75 99 VAL A O 1
ATOM 757 N N . ARG A 1 100 ? -3.950 -8.619 11.036 1.00 85.31 100 ARG A N 1
ATOM 758 C CA . ARG A 1 100 ? -2.914 -9.345 10.294 1.00 85.31 100 ARG A CA 1
ATOM 759 C C . ARG A 1 100 ? -3.131 -9.163 8.794 1.00 85.31 100 ARG A C 1
ATOM 761 O O . ARG A 1 100 ? -4.202 -9.475 8.285 1.00 85.31 100 ARG A O 1
ATOM 768 N N . LEU A 1 101 ? -2.109 -8.674 8.095 1.00 86.38 101 LEU A N 1
ATOM 769 C CA . LEU A 1 101 ? -2.145 -8.565 6.638 1.00 86.38 101 LEU A CA 1
ATOM 770 C C . LEU A 1 101 ? -2.071 -9.941 5.972 1.00 86.38 101 LEU A C 1
ATOM 772 O O . LEU A 1 101 ? -1.467 -10.858 6.539 1.00 86.38 101 LEU A O 1
ATOM 776 N N . PRO A 1 102 ? -2.647 -10.081 4.767 1.00 84.44 102 PRO A N 1
ATOM 777 C CA . PRO A 1 102 ? -2.493 -11.291 3.973 1.00 84.44 102 PRO A CA 1
ATOM 778 C C . PRO A 1 102 ? -1.016 -11.534 3.644 1.00 84.44 102 PRO A C 1
ATOM 780 O O . PRO A 1 102 ? -0.234 -10.593 3.491 1.00 84.44 102 PRO A O 1
ATOM 783 N N . GLU A 1 103 ? -0.626 -12.800 3.511 1.00 78.44 103 GLU A N 1
ATOM 784 C CA . GLU A 1 103 ? 0.723 -13.136 3.061 1.00 78.44 103 GLU A CA 1
ATOM 785 C C . GLU A 1 103 ? 0.870 -12.839 1.564 1.00 78.44 103 GLU A C 1
ATOM 787 O O . GLU A 1 103 ? 0.005 -13.158 0.744 1.00 78.44 103 GLU A O 1
ATOM 792 N N . MET A 1 104 ? 1.972 -12.189 1.197 1.00 67.75 104 MET A N 1
ATOM 793 C CA . MET A 1 104 ? 2.259 -11.845 -0.190 1.00 67.75 104 MET A CA 1
ATOM 794 C C . MET A 1 104 ? 2.657 -13.113 -0.958 1.00 67.75 104 MET A C 1
ATOM 796 O O . MET A 1 104 ? 3.672 -13.731 -0.646 1.00 67.75 104 MET A O 1
ATOM 800 N N . GLY A 1 105 ? 1.846 -13.506 -1.947 1.00 58.94 105 GLY A N 1
ATOM 801 C CA . GLY A 1 105 ? 2.035 -14.754 -2.704 1.00 58.94 105 GLY A CA 1
ATOM 802 C C . GLY A 1 105 ? 1.365 -15.991 -2.087 1.00 58.94 105 GLY A C 1
ATOM 803 O O . GLY A 1 105 ? 1.692 -17.112 -2.476 1.00 58.94 105 GLY A O 1
ATOM 804 N N . GLY A 1 106 ? 0.442 -15.808 -1.134 1.00 46.44 106 GLY A N 1
ATOM 805 C CA . GLY A 1 106 ? -0.312 -16.898 -0.512 1.00 46.44 106 GLY A CA 1
ATOM 806 C C . GLY A 1 106 ? -1.252 -17.602 -1.496 1.00 46.44 106 GLY A C 1
ATOM 807 O O . GLY A 1 106 ? -2.303 -17.068 -1.850 1.00 46.44 106 GLY A O 1
ATOM 808 N N . ARG A 1 107 ? -0.836 -18.793 -1.930 1.00 35.19 107 ARG A N 1
ATOM 809 C CA . ARG A 1 107 ? -1.689 -19.876 -2.432 1.00 35.19 107 ARG A CA 1
ATOM 810 C C . ARG A 1 107 ? -2.174 -20.727 -1.269 1.00 35.19 107 ARG A C 1
ATOM 812 O O . ARG A 1 107 ? -1.349 -20.952 -0.356 1.00 35.19 107 ARG A O 1
#

Radius of gyration: 25.75 Å; chains: 1; bounding box: 73×52×41 Å

Sequence (107 aa):
MGVLFSAVTTSKGRPVMNTLPNATPEKRQPVPSSAEFRAWVRASLDVLGVTASHIARRAGFKSRETLLVFLREDHRGIGLSNAHDISCVLHSEAKNQAVRLPEMGGR

pLDDT: mean 70.9, std 18.71, range [35.19, 90.44]

Foldseek 3Di:
DDDDDDDDDDDDDDDDDDPPDDPDVPPPPPPQDLQLLLVQLVQLCVQLVHDLLVLCVQLPPPDSCPSVCSNVDPPDHDDPSSSVSSVVSSVVSCVVVVHDGDDRPDD

Secondary structure (DSSP, 8-state):
-----------------------------PPPPHHHHHHHHHHHHHHHT--HHHHHHHTT-S-THHHHHHHH-TT----HHHHHHHHHHHHHHHHHHTPPPPPTT--